Protein AF-A0A350EXB1-F1 (afdb_monomer)

Sequence (77 aa):
AYLADVFVIESHRGRGIGKQLIHAILDHPRLQGLRRWMLATLDAHELYRPLGFSSLQHPERFLEIRRPNAYGRPTAN

Solvent-accessible surface area (backbone atoms only — not comparable to full-atom values): 5506 Å² total; per-residue (Å²): 91,77,58,73,93,83,81,71,62,77,97,56,57,95,68,57,55,70,56,53,54,50,49,55,56,65,68,31,80,90,57,58,91,61,96,51,81,44,71,84,73,96,77,59,57,79,67,40,43,86,73,75,51,71,81,70,93,62,60,88,82,61,84,83,89,84,63,96,63,80,78,81,60,91,74,93,124

Radius of gyration: 14.45 Å; Cα contacts (8 Å, |Δi|>4): 31; chains: 1; bounding box: 31×37×28 Å

Secondary structure (DSSP, 8-state):
-B-------GGGTTSSHHHHHHHHHHT-GGGTT-S--B---SSTHHHHGGGT----S-GGG------TTTTSS----

Structure (mmCIF, N/CA/C/O backbone):
data_AF-A0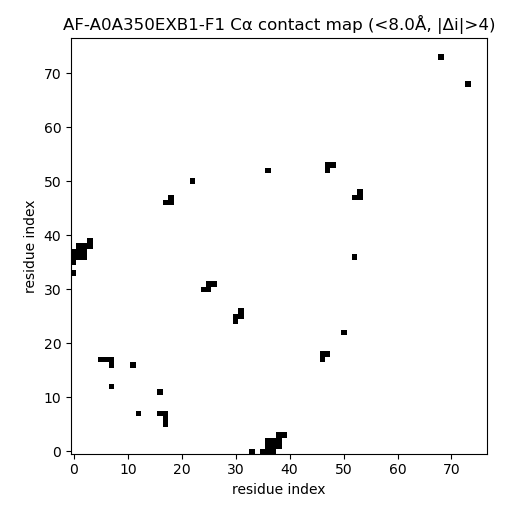A350EXB1-F1
#
_entry.id   AF-A0A350EXB1-F1
#
loop_
_atom_site.group_PDB
_atom_site.id
_atom_site.type_symbol
_atom_site.label_atom_id
_atom_site.label_alt_id
_atom_site.label_comp_id
_atom_site.label_asym_id
_atom_site.label_entity_id
_atom_site.label_seq_id
_atom_site.pdbx_PDB_ins_code
_atom_site.Cartn_x
_atom_site.Cartn_y
_atom_site.Cartn_z
_atom_site.occupancy
_atom_site.B_iso_or_equiv
_atom_site.auth_seq_id
_atom_site.auth_comp_id
_atom_site.auth_asym_id
_atom_site.auth_atom_id
_atom_site.pdbx_PDB_model_num
ATOM 1 N N . ALA A 1 1 ? -1.065 -4.771 -10.334 1.00 94.62 1 ALA A N 1
ATOM 2 C CA . ALA A 1 1 ? -1.987 -3.765 -9.766 1.00 94.62 1 ALA A CA 1
ATOM 3 C C . ALA A 1 1 ? -1.256 -2.919 -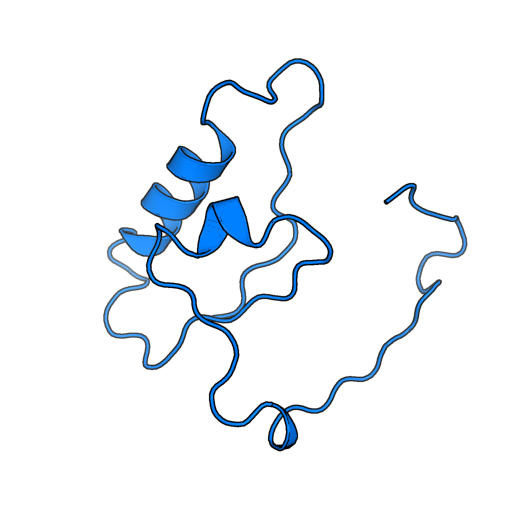8.728 1.00 94.62 1 ALA A C 1
ATOM 5 O O . ALA A 1 1 ? -0.252 -3.384 -8.190 1.00 94.62 1 ALA A O 1
ATOM 6 N N . TYR A 1 2 ? -1.742 -1.704 -8.470 1.00 96.44 2 TYR A N 1
ATOM 7 C CA . TYR A 1 2 ? -1.255 -0.822 -7.409 1.00 96.44 2 TYR A CA 1
ATOM 8 C C . TYR A 1 2 ? -2.434 -0.452 -6.507 1.00 96.44 2 TYR A C 1
ATOM 10 O O . TYR A 1 2 ? -3.469 -0.023 -7.014 1.00 96.44 2 TYR A O 1
ATOM 18 N N . LEU A 1 3 ? -2.293 -0.680 -5.206 1.00 96.81 3 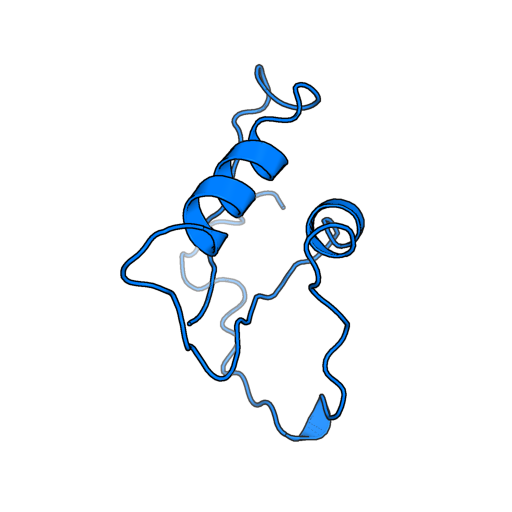LEU A N 1
ATOM 19 C CA . LEU A 1 3 ? -3.301 -0.374 -4.200 1.00 96.81 3 LEU A CA 1
ATOM 20 C C . LEU A 1 3 ? -2.948 0.960 -3.534 1.00 96.81 3 LEU A C 1
ATOM 22 O O . LEU A 1 3 ? -1.815 1.153 -3.092 1.00 96.81 3 LEU A O 1
ATOM 26 N N . ALA A 1 4 ? -3.922 1.861 -3.465 1.00 95.62 4 ALA A N 1
ATOM 27 C CA . ALA A 1 4 ? -3.783 3.192 -2.891 1.00 95.62 4 ALA A CA 1
ATOM 28 C C . ALA A 1 4 ? -5.091 3.619 -2.216 1.00 95.62 4 ALA A C 1
ATOM 30 O O . ALA A 1 4 ? -6.118 2.963 -2.389 1.00 95.62 4 ALA A O 1
ATOM 31 N N . ASP A 1 5 ? -5.027 4.710 -1.452 1.00 92.69 5 ASP A N 1
ATOM 32 C CA . ASP A 1 5 ? -6.178 5.394 -0.848 1.00 92.69 5 ASP A CA 1
ATOM 33 C C . ASP A 1 5 ? -7.083 4.494 0.008 1.00 92.69 5 ASP A C 1
ATOM 35 O O . ASP A 1 5 ? -8.290 4.699 0.132 1.00 92.69 5 ASP A O 1
ATOM 39 N N . VAL A 1 6 ? -6.482 3.489 0.647 1.00 94.31 6 VAL A N 1
ATOM 40 C CA . VAL A 1 6 ? -7.155 2.643 1.631 1.00 94.31 6 VAL A CA 1
ATOM 41 C C . VAL A 1 6 ? -7.218 3.397 2.951 1.00 94.31 6 VAL A C 1
ATOM 43 O O . VAL A 1 6 ? -6.193 3.623 3.592 1.00 94.31 6 VAL A O 1
ATOM 46 N N . PHE A 1 7 ? -8.425 3.741 3.391 1.00 94.44 7 PHE A N 1
ATOM 47 C CA . PHE A 1 7 ? -8.647 4.351 4.696 1.00 94.44 7 PHE A CA 1
ATOM 48 C C . PHE A 1 7 ? -9.890 3.781 5.380 1.00 94.44 7 PHE A C 1
ATOM 50 O O . PHE A 1 7 ? -10.840 3.331 4.744 1.00 94.44 7 PHE A O 1
ATOM 57 N N . VAL A 1 8 ? -9.878 3.829 6.711 1.00 93.81 8 VAL A N 1
ATOM 58 C CA . VAL A 1 8 ? -11.052 3.602 7.557 1.00 93.81 8 VAL A CA 1
ATOM 59 C C . VAL A 1 8 ? -11.198 4.825 8.448 1.00 93.81 8 VAL A C 1
ATOM 61 O O . VAL A 1 8 ? -10.227 5.258 9.081 1.00 93.81 8 VAL A O 1
ATOM 64 N N . ILE A 1 9 ? -12.404 5.390 8.483 1.00 96.31 9 ILE A N 1
ATOM 65 C CA . ILE A 1 9 ? -12.719 6.532 9.343 1.00 96.31 9 ILE A CA 1
ATOM 66 C C . ILE A 1 9 ? -12.492 6.173 10.814 1.00 96.31 9 ILE A C 1
ATOM 68 O O . ILE A 1 9 ? -12.751 5.042 11.225 1.00 96.31 9 ILE A O 1
ATOM 72 N N . GLU A 1 10 ? -12.014 7.139 11.598 1.00 95.44 10 GLU A N 1
ATOM 73 C CA . GLU A 1 10 ? -11.531 6.925 12.971 1.00 95.44 10 GLU A CA 1
ATOM 74 C C . GLU A 1 10 ? -12.513 6.126 13.836 1.00 95.44 10 GLU A C 1
ATOM 76 O O . GLU A 1 10 ? -12.154 5.111 14.427 1.00 95.44 10 GLU A O 1
ATOM 81 N N . SER A 1 11 ? -13.794 6.503 13.802 1.00 97.50 11 SER A N 1
ATOM 82 C CA . SER A 1 11 ? -14.872 5.875 14.579 1.00 97.50 11 SER A CA 1
ATOM 83 C C . SER A 1 11 ? -15.099 4.382 14.289 1.00 97.50 11 SER A C 1
ATOM 85 O O . SER A 1 11 ? -15.804 3.705 15.042 1.00 97.50 11 SER A O 1
ATOM 87 N N . HIS A 1 12 ? -14.514 3.859 13.209 1.00 96.38 12 HIS A N 1
ATOM 88 C CA . HIS A 1 12 ? -14.671 2.483 12.742 1.00 96.38 12 HIS A CA 1
ATOM 89 C C . HIS A 1 12 ? -13.350 1.691 12.722 1.00 96.38 12 HIS A C 1
ATOM 91 O O . HIS A 1 12 ? -13.336 0.522 12.320 1.00 96.38 12 HIS A O 1
ATOM 97 N N . ARG A 1 13 ? -12.236 2.285 13.173 1.00 94.06 13 ARG A N 1
ATOM 98 C CA . ARG A 1 13 ? -10.942 1.592 1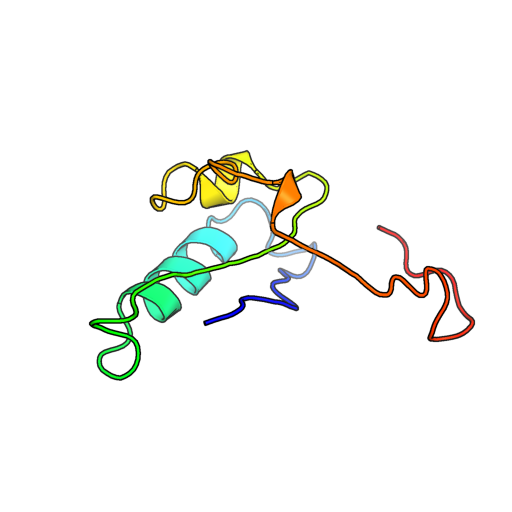3.295 1.00 94.06 13 ARG A CA 1
ATOM 99 C C . ARG A 1 13 ? -10.984 0.514 14.388 1.00 94.06 13 ARG A C 1
ATOM 101 O O . ARG A 1 13 ? -11.894 0.466 15.209 1.00 94.06 13 ARG A O 1
ATOM 108 N N . GLY A 1 14 ? -10.033 -0.423 14.345 1.00 93.19 14 GLY A N 1
ATOM 109 C CA . GLY A 1 14 ? -9.941 -1.538 15.305 1.00 93.19 14 GLY A CA 1
ATOM 110 C C . GLY A 1 14 ? -10.967 -2.666 15.117 1.00 93.19 14 GLY A C 1
ATOM 111 O O . GLY A 1 14 ? -10.906 -3.668 15.819 1.00 93.19 14 GLY A O 1
ATOM 112 N N . ARG A 1 15 ? -11.881 -2.554 14.142 1.00 96.12 15 ARG A N 1
ATOM 113 C CA . ARG A 1 15 ? -12.960 -3.535 13.892 1.00 96.12 15 ARG A CA 1
ATOM 114 C C . ARG A 1 15 ? -12.664 -4.535 12.767 1.00 96.12 15 ARG A C 1
ATOM 116 O O . ARG A 1 15 ? -13.563 -5.213 12.289 1.00 96.12 15 ARG A O 1
ATOM 123 N N . GLY A 1 16 ? -11.426 -4.582 12.273 1.00 93.56 16 GLY A N 1
ATOM 124 C CA . GLY A 1 16 ? -11.025 -5.478 11.177 1.00 93.56 16 GLY A CA 1
ATOM 125 C C . GLY A 1 16 ? -11.494 -5.072 9.768 1.00 93.56 16 GLY A C 1
ATOM 126 O O . GLY A 1 16 ? -11.187 -5.780 8.813 1.00 93.56 16 GLY A O 1
ATOM 127 N N . ILE A 1 17 ? -12.166 -3.926 9.606 1.00 96.00 17 ILE A N 1
ATOM 128 C CA . ILE A 1 17 ? -12.728 -3.460 8.320 1.00 96.00 17 ILE A CA 1
ATOM 129 C C . ILE A 1 17 ? -11.658 -3.332 7.232 1.00 96.00 17 ILE A C 1
ATOM 131 O O . ILE A 1 17 ? -11.858 -3.807 6.120 1.00 96.00 17 ILE A O 1
ATOM 135 N N . GLY A 1 18 ? -10.499 -2.746 7.553 1.00 94.44 18 GLY A N 1
ATOM 136 C CA . GLY A 1 18 ? -9.404 -2.613 6.588 1.00 94.44 18 GLY A CA 1
ATOM 137 C C . GLY A 1 18 ? -8.962 -3.971 6.036 1.00 94.44 18 GLY A C 1
ATOM 138 O O . GLY A 1 18 ? -8.813 -4.129 4.831 1.00 94.44 18 GLY A O 1
ATOM 139 N N . LYS A 1 19 ? -8.860 -4.989 6.898 1.00 94.75 19 LYS A N 1
ATOM 140 C CA . LYS A 1 19 ? -8.505 -6.353 6.486 1.00 94.75 19 LYS A CA 1
ATOM 141 C C . LYS A 1 19 ? -9.565 -6.95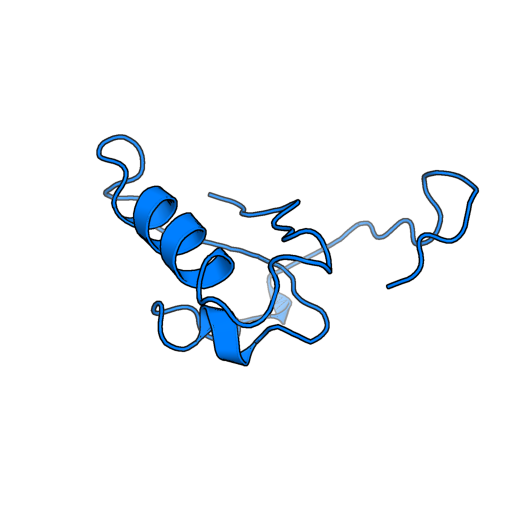6 5.562 1.00 94.75 19 LYS A C 1
ATOM 143 O O . LYS A 1 19 ? -9.211 -7.537 4.541 1.00 94.75 19 LYS A O 1
ATOM 148 N N . GLN A 1 20 ? -10.847 -6.796 5.900 1.00 96.25 20 GLN A N 1
ATOM 149 C CA . GLN A 1 20 ? -11.961 -7.278 5.074 1.00 96.25 20 GLN A CA 1
ATOM 150 C C . GLN A 1 20 ? -11.972 -6.615 3.692 1.00 96.25 20 GLN A C 1
ATOM 152 O O . GLN A 1 20 ? -12.132 -7.302 2.686 1.00 96.25 20 GLN A O 1
ATOM 157 N N . LEU A 1 21 ? -11.735 -5.301 3.638 1.00 96.88 21 LEU A N 1
ATOM 158 C CA . LEU A 1 21 ? -11.658 -4.551 2.387 1.00 96.88 21 LEU A CA 1
ATOM 159 C C . LEU A 1 21 ? -10.546 -5.085 1.477 1.00 96.88 21 LEU A C 1
ATOM 161 O O . LEU A 1 21 ? -10.791 -5.343 0.301 1.00 96.88 21 LEU A O 1
ATOM 165 N N . ILE A 1 22 ? -9.337 -5.291 2.012 1.00 97.00 22 ILE A N 1
ATOM 166 C CA . ILE A 1 22 ? -8.228 -5.817 1.204 1.00 97.00 22 ILE A CA 1
ATOM 167 C C . ILE A 1 22 ? -8.500 -7.249 0.747 1.00 97.00 22 ILE A C 1
ATOM 169 O O . ILE A 1 22 ? -8.216 -7.570 -0.403 1.00 97.00 22 ILE A O 1
ATOM 173 N N . HIS A 1 23 ? -9.087 -8.091 1.598 1.00 96.56 23 HIS A N 1
ATOM 174 C CA . HIS A 1 23 ? -9.438 -9.460 1.217 1.00 96.56 23 HIS A CA 1
ATOM 175 C C . HIS A 1 23 ? -10.408 -9.477 0.029 1.00 96.56 23 HIS A C 1
ATOM 177 O O . HIS A 1 23 ? -10.138 -10.126 -0.975 1.00 96.56 23 HIS A O 1
ATOM 183 N N . ALA A 1 24 ? -11.456 -8.650 0.076 1.00 97.44 24 ALA A N 1
ATOM 184 C CA . ALA A 1 24 ? -12.401 -8.516 -1.030 1.00 97.44 24 ALA A CA 1
ATOM 185 C C . ALA A 1 24 ? -11.736 -8.043 -2.340 1.00 97.44 24 ALA A C 1
ATOM 187 O O . ALA A 1 24 ? -12.134 -8.474 -3.422 1.00 97.44 24 ALA A O 1
ATOM 188 N N . ILE A 1 25 ? -10.720 -7.174 -2.261 1.00 97.19 25 ILE A N 1
ATOM 189 C CA . ILE A 1 25 ? -9.951 -6.725 -3.434 1.00 97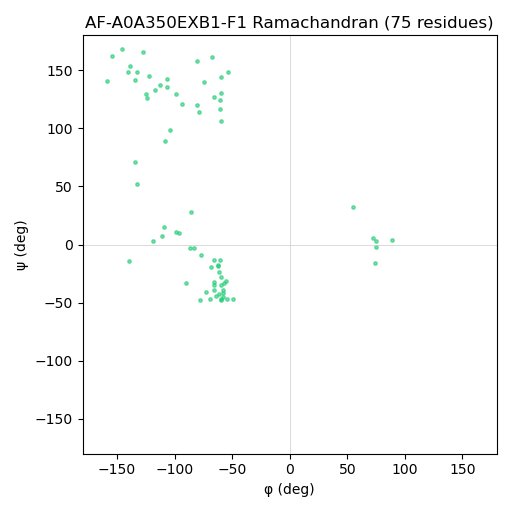.19 25 ILE A CA 1
ATOM 190 C C . ILE A 1 25 ? -9.089 -7.863 -3.994 1.00 97.19 25 ILE A C 1
ATOM 192 O O . ILE A 1 25 ? -9.079 -8.073 -5.208 1.00 97.19 25 ILE A O 1
ATOM 196 N N . LEU A 1 26 ? -8.370 -8.584 -3.131 1.00 96.62 26 LEU A N 1
ATOM 197 C CA . LEU A 1 26 ? -7.489 -9.682 -3.537 1.00 96.62 26 LEU A CA 1
ATOM 198 C C . LEU A 1 26 ? -8.270 -10.862 -4.125 1.00 96.62 26 LEU A C 1
ATOM 200 O O . LEU A 1 26 ? -7.804 -11.460 -5.091 1.00 96.62 26 LEU A O 1
ATOM 204 N N . ASP A 1 27 ? -9.469 -11.134 -3.612 1.00 96.94 27 ASP A N 1
ATOM 205 C CA . ASP A 1 27 ? -10.333 -12.229 -4.070 1.00 96.94 27 ASP A CA 1
ATOM 206 C C . ASP A 1 27 ? -11.226 -11.834 -5.256 1.00 96.94 27 ASP A C 1
ATOM 208 O O . ASP A 1 27 ? -11.960 -12.661 -5.802 1.00 96.94 27 ASP A O 1
ATOM 212 N N . HIS A 1 28 ? -11.180 -10.574 -5.700 1.00 97.81 28 HIS A N 1
ATOM 213 C CA . HIS A 1 28 ? -12.043 -10.104 -6.776 1.00 97.81 28 HIS A CA 1
ATOM 214 C C . HIS A 1 28 ? -11.770 -10.901 -8.073 1.00 97.81 28 HIS A C 1
ATOM 216 O O . HIS A 1 28 ? -10.643 -10.863 -8.579 1.00 97.81 28 HIS A O 1
ATOM 222 N N . PRO A 1 29 ? -12.770 -11.549 -8.709 1.00 97.56 29 PRO A N 1
ATOM 223 C CA . PRO A 1 29 ? -12.540 -12.478 -9.826 1.00 97.56 29 PRO A CA 1
ATOM 224 C C . PRO A 1 29 ? -11.795 -11.874 -11.024 1.00 97.56 29 PRO A C 1
ATOM 226 O O . PRO A 1 29 ? -11.001 -12.535 -11.684 1.00 97.56 29 PRO A O 1
ATOM 229 N N . ARG A 1 30 ? -12.009 -10.581 -11.296 1.00 97.56 30 ARG A N 1
ATOM 230 C CA . ARG A 1 30 ? -11.315 -9.856 -12.381 1.00 97.56 30 ARG A CA 1
ATOM 231 C C . ARG A 1 30 ? -9.869 -9.451 -12.074 1.00 97.56 30 ARG A C 1
ATOM 233 O O . ARG A 1 30 ? -9.199 -8.943 -12.964 1.00 97.56 30 ARG A O 1
ATOM 240 N N . LEU A 1 31 ? -9.408 -9.607 -10.835 1.00 96.81 31 LEU A N 1
ATOM 241 C CA . LEU A 1 31 ? -8.064 -9.209 -10.398 1.00 96.81 31 LEU A CA 1
ATOM 242 C C . LEU A 1 31 ? -7.163 -10.427 -10.129 1.00 96.81 31 LEU A C 1
ATOM 244 O O . LEU A 1 31 ? -6.091 -10.296 -9.541 1.00 96.81 31 LEU A O 1
ATOM 248 N N . GLN A 1 32 ? -7.581 -11.603 -10.600 1.00 96.69 32 GLN A N 1
ATOM 249 C CA . GLN A 1 32 ? -6.821 -12.846 -10.509 1.00 96.69 32 GLN A CA 1
ATOM 250 C C . GLN A 1 32 ? -5.748 -12.941 -11.604 1.00 96.69 32 GLN A C 1
ATOM 252 O O . GLN A 1 32 ? -5.825 -12.278 -12.638 1.00 96.69 32 GLN A O 1
ATOM 257 N N . GLY A 1 33 ? -4.717 -13.760 -11.371 1.00 95.38 33 GLY A N 1
ATOM 258 C CA . GLY A 1 33 ? -3.632 -14.000 -12.337 1.00 95.38 33 GLY A CA 1
ATOM 259 C C . GLY A 1 33 ? -2.656 -12.829 -12.525 1.00 95.38 33 GLY A C 1
ATOM 260 O O . GLY A 1 33 ? -1.767 -12.889 -13.375 1.00 95.38 33 GLY A O 1
ATOM 261 N N . LEU A 1 34 ? -2.782 -11.759 -11.735 1.00 96.38 34 LEU A N 1
ATOM 262 C CA . LEU A 1 34 ? -1.840 -10.646 -11.768 1.00 96.38 34 LEU A CA 1
ATOM 263 C C . LEU A 1 34 ? -0.458 -11.106 -11.295 1.00 96.38 34 LEU A C 1
ATOM 265 O O . LEU A 1 34 ? -0.300 -11.595 -10.181 1.00 96.38 34 LEU A O 1
ATOM 269 N N . ARG A 1 35 ? 0.574 -10.842 -12.104 1.00 95.56 35 ARG A N 1
ATOM 270 C CA . ARG A 1 35 ? 1.973 -11.147 -11.756 1.00 95.56 35 ARG A CA 1
ATOM 271 C C . ARG A 1 35 ? 2.415 -10.517 -10.425 1.00 95.56 35 ARG A C 1
ATOM 273 O O . ARG A 1 35 ? 3.319 -11.040 -9.780 1.00 95.56 35 ARG A O 1
ATOM 280 N N . ARG A 1 36 ? 1.867 -9.349 -10.061 1.00 95.56 36 ARG A N 1
ATOM 281 C CA . ARG A 1 36 ? 2.273 -8.591 -8.867 1.00 95.56 36 ARG A CA 1
ATOM 282 C C . ARG A 1 36 ? 1.197 -7.613 -8.379 1.00 95.56 36 ARG A C 1
ATOM 284 O O . ARG A 1 36 ? 0.595 -6.881 -9.177 1.00 95.56 36 ARG A O 1
ATOM 291 N N . TRP A 1 37 ? 1.068 -7.534 -7.057 1.00 97.44 37 TRP A N 1
ATOM 292 C CA . TRP A 1 37 ? 0.398 -6.468 -6.309 1.00 97.44 37 TRP A CA 1
ATOM 293 C C . TRP A 1 37 ? 1.431 -5.578 -5.620 1.00 97.44 37 TRP A C 1
ATOM 295 O O . TRP A 1 37 ? 2.466 -6.070 -5.173 1.00 97.44 37 TRP A O 1
ATOM 305 N N . MET A 1 38 ? 1.177 -4.272 -5.567 1.00 97.56 38 MET A N 1
ATOM 306 C CA . MET A 1 38 ? 2.099 -3.294 -4.984 1.00 97.56 38 MET A CA 1
ATOM 307 C C . MET A 1 38 ? 1.331 -2.244 -4.191 1.00 97.56 38 MET A C 1
ATOM 309 O O . MET A 1 38 ? 0.205 -1.905 -4.553 1.00 97.56 38 MET A O 1
ATOM 313 N N . LEU A 1 39 ? 1.962 -1.732 -3.140 1.00 97.69 39 LEU A N 1
ATOM 314 C CA . LEU A 1 39 ? 1.508 -0.599 -2.340 1.00 97.69 39 LEU A CA 1
ATOM 315 C C . LEU A 1 39 ? 2.719 0.062 -1.680 1.00 97.69 39 LEU A C 1
ATOM 317 O O . LEU A 1 39 ? 3.774 -0.563 -1.555 1.00 97.69 39 LEU A O 1
ATOM 321 N N . ALA A 1 40 ? 2.534 1.292 -1.221 1.00 96.12 40 ALA A N 1
ATOM 322 C CA . ALA A 1 40 ? 3.423 1.944 -0.272 1.00 96.12 40 ALA A CA 1
ATOM 323 C C . ALA A 1 40 ? 2.626 2.234 1.004 1.00 96.12 40 ALA A C 1
ATOM 325 O O . ALA A 1 40 ? 1.499 2.725 0.936 1.00 96.12 40 ALA A O 1
ATOM 326 N N . THR A 1 41 ? 3.187 1.916 2.167 1.00 95.19 41 THR A N 1
ATOM 327 C CA . THR A 1 41 ? 2.579 2.222 3.466 1.00 95.19 41 THR A CA 1
ATOM 328 C C . THR A 1 41 ? 3.634 2.796 4.401 1.00 95.19 41 THR A C 1
ATOM 330 O O . THR A 1 41 ? 4.788 2.375 4.356 1.00 95.19 41 THR A O 1
ATOM 333 N N . LEU A 1 42 ? 3.253 3.785 5.211 1.00 92.94 42 LEU A N 1
ATOM 334 C CA . LEU A 1 42 ? 4.148 4.401 6.188 1.00 92.94 42 LEU A CA 1
ATOM 335 C C . LEU A 1 42 ? 4.302 3.503 7.424 1.00 92.94 42 LEU A C 1
ATOM 337 O O . LEU A 1 42 ? 5.418 3.214 7.845 1.00 92.94 42 LEU A O 1
ATOM 341 N N . ASP A 1 43 ? 3.187 3.014 7.964 1.00 92.56 43 ASP A N 1
ATOM 342 C CA . ASP A 1 43 ? 3.108 2.360 9.275 1.00 92.56 43 ASP A CA 1
ATOM 343 C C . ASP A 1 43 ? 2.190 1.119 9.311 1.00 92.56 43 ASP A C 1
ATOM 345 O O . ASP A 1 43 ? 2.318 0.286 10.206 1.00 92.56 43 ASP A O 1
ATOM 349 N N . ALA A 1 44 ? 1.337 0.895 8.307 1.00 94.19 44 ALA A N 1
ATOM 350 C CA . ALA A 1 44 ? 0.355 -0.196 8.308 1.00 94.19 44 ALA A CA 1
ATOM 351 C C . ALA A 1 44 ? 0.898 -1.551 7.802 1.00 94.19 44 ALA A C 1
ATOM 353 O O . ALA A 1 44 ? 0.149 -2.379 7.284 1.00 94.19 44 ALA A O 1
ATOM 354 N N . HIS A 1 45 ? 2.197 -1.820 7.951 1.00 95.69 45 HIS A N 1
ATOM 355 C CA . HIS A 1 45 ? 2.831 -3.051 7.456 1.00 95.69 45 HIS A CA 1
ATOM 356 C C . HIS A 1 45 ? 2.198 -4.330 8.039 1.00 95.69 45 HIS A C 1
ATOM 358 O O . HIS A 1 45 ? 1.978 -5.296 7.306 1.00 95.69 45 HIS A O 1
ATOM 364 N N . GLU A 1 46 ? 1.842 -4.321 9.327 1.00 92.69 46 GLU A N 1
ATOM 365 C CA . GLU A 1 46 ? 1.215 -5.460 10.023 1.00 92.69 46 GLU A CA 1
ATOM 366 C C . GLU A 1 46 ? -0.211 -5.769 9.545 1.00 92.69 46 GLU A C 1
ATOM 368 O O . GLU A 1 46 ? -0.696 -6.885 9.719 1.00 92.69 46 GLU A O 1
ATOM 373 N N . LEU A 1 47 ? -0.880 -4.819 8.884 1.00 93.12 47 LEU A N 1
ATOM 374 C CA . LEU A 1 47 ? -2.156 -5.085 8.221 1.00 93.12 47 LEU A CA 1
ATOM 375 C C . LEU A 1 47 ? -1.954 -5.930 6.954 1.00 93.12 47 LEU A C 1
ATOM 377 O O . LEU A 1 47 ? -2.750 -6.827 6.677 1.00 93.12 47 LEU A O 1
ATOM 381 N N . TYR A 1 48 ? -0.900 -5.638 6.184 1.00 96.81 48 TYR A N 1
ATOM 382 C CA . TYR A 1 48 ? -0.683 -6.211 4.852 1.00 96.81 48 TYR A CA 1
ATOM 383 C C . TYR A 1 48 ? 0.128 -7.511 4.862 1.00 96.81 48 TYR A C 1
ATOM 385 O O . TYR A 1 48 ? -0.135 -8.388 4.038 1.00 96.81 48 TYR A O 1
ATOM 393 N N . ARG A 1 49 ? 1.080 -7.677 5.791 1.00 96.31 49 ARG A N 1
ATOM 394 C CA . ARG A 1 49 ? 1.913 -8.894 5.893 1.00 96.31 49 ARG A CA 1
ATOM 395 C C . ARG A 1 49 ? 1.093 -10.189 5.992 1.00 96.31 49 ARG A C 1
ATOM 397 O O . ARG A 1 49 ? 1.353 -11.102 5.209 1.00 96.31 49 ARG A O 1
ATOM 404 N N . PRO A 1 50 ? 0.052 -10.281 6.846 1.00 94.69 50 PRO A N 1
ATOM 405 C CA . PRO A 1 50 ? -0.786 -11.479 6.925 1.00 94.69 50 PRO A CA 1
ATOM 406 C C . PRO A 1 50 ? -1.600 -11.763 5.654 1.00 94.69 50 PRO A C 1
ATOM 408 O O . PRO A 1 50 ? -2.169 -12.842 5.530 1.00 94.69 50 PRO A O 1
ATOM 411 N N . LEU A 1 51 ? -1.689 -10.802 4.729 1.00 94.88 51 LEU A N 1
ATOM 412 C CA . LEU A 1 51 ? -2.410 -10.916 3.457 1.00 94.88 51 LEU A CA 1
ATOM 413 C C . LEU A 1 51 ? -1.484 -11.311 2.293 1.00 94.88 51 LEU A C 1
ATOM 415 O O . LEU A 1 51 ? -1.889 -11.252 1.137 1.00 94.88 51 LEU A O 1
ATOM 419 N N . GLY A 1 52 ? -0.238 -11.698 2.588 1.00 94.94 52 GLY A N 1
ATOM 420 C CA . GLY A 1 52 ? 0.732 -12.162 1.594 1.00 94.94 52 GLY A CA 1
ATOM 421 C C . GLY A 1 52 ? 1.583 -11.056 0.966 1.00 94.94 52 GLY A C 1
ATOM 422 O O . GLY A 1 52 ? 2.402 -11.346 0.095 1.00 94.94 52 GLY A O 1
ATOM 423 N N . PHE A 1 53 ? 1.442 -9.800 1.405 1.00 97.19 53 PHE A N 1
ATOM 424 C CA . PHE A 1 53 ? 2.385 -8.751 1.024 1.00 97.19 53 PHE A CA 1
ATOM 425 C C . PHE A 1 53 ? 3.705 -8.927 1.774 1.00 97.19 53 PHE A C 1
ATOM 427 O O . PHE A 1 53 ? 3.738 -9.193 2.974 1.00 97.19 53 PHE A O 1
ATOM 434 N N . SER A 1 54 ? 4.809 -8.703 1.075 1.00 97.38 54 SER A N 1
ATOM 435 C CA . SER A 1 54 ? 6.150 -8.684 1.651 1.00 97.38 54 SER A CA 1
ATOM 436 C C . SER A 1 54 ? 6.863 -7.393 1.271 1.00 97.38 54 SER A C 1
ATOM 438 O O . SER A 1 54 ? 6.463 -6.700 0.332 1.00 97.38 54 SER A O 1
ATOM 440 N N . SER A 1 55 ? 7.971 -7.101 1.954 1.00 96.88 55 SER A N 1
ATOM 441 C CA . SER A 1 55 ? 8.929 -6.120 1.446 1.00 96.88 55 SER A CA 1
ATOM 442 C C . SER A 1 55 ? 9.339 -6.482 0.016 1.00 96.88 55 SER A C 1
ATOM 444 O O . SER A 1 55 ? 9.377 -7.660 -0.363 1.00 96.88 55 SER A O 1
ATOM 446 N N . LEU A 1 56 ? 9.642 -5.462 -0.784 1.00 96.12 56 LEU A N 1
ATOM 447 C CA . LEU A 1 56 ? 10.152 -5.657 -2.135 1.00 96.12 56 LEU A CA 1
ATOM 448 C C . LEU A 1 56 ? 11.468 -6.442 -2.075 1.00 96.12 56 LEU A C 1
ATOM 450 O O . LEU A 1 56 ? 12.364 -6.080 -1.324 1.00 96.12 56 LEU A O 1
ATOM 454 N N . GLN A 1 57 ? 11.589 -7.498 -2.885 1.00 96.06 57 GLN A N 1
ATOM 455 C CA . GLN A 1 57 ? 12.825 -8.294 -2.970 1.00 96.06 57 GLN A CA 1
ATOM 456 C C . GLN A 1 57 ? 13.997 -7.495 -3.555 1.00 96.06 57 GLN A C 1
ATOM 458 O O . GLN A 1 57 ? 15.145 -7.725 -3.203 1.00 96.06 57 GLN A O 1
ATOM 463 N N . HIS A 1 58 ? 13.680 -6.568 -4.459 1.00 96.88 58 HIS A N 1
ATOM 464 C CA . HIS A 1 58 ? 14.627 -5.730 -5.186 1.00 96.88 58 HIS A CA 1
ATOM 465 C C . HIS A 1 58 ? 14.132 -4.275 -5.166 1.00 96.88 58 HIS A C 1
ATOM 467 O O . HIS A 1 58 ? 13.601 -3.805 -6.182 1.00 96.88 58 HIS A O 1
ATOM 473 N N . PRO A 1 59 ? 14.173 -3.587 -4.007 1.00 96.44 59 PRO A N 1
ATOM 474 C CA . PRO A 1 59 ? 13.670 -2.219 -3.876 1.00 96.44 59 PRO A CA 1
ATOM 475 C C . PRO A 1 59 ? 14.395 -1.234 -4.804 1.00 96.44 59 PRO A C 1
ATOM 477 O O . PRO A 1 59 ? 13.781 -0.284 -5.278 1.00 96.44 59 PRO A O 1
ATOM 480 N N . GLU A 1 60 ? 15.653 -1.503 -5.153 1.00 97.69 60 GLU A N 1
ATOM 481 C CA . GLU A 1 60 ? 16.475 -0.699 -6.063 1.00 97.69 60 GLU A CA 1
ATOM 482 C C . GLU A 1 60 ? 15.921 -0.607 -7.493 1.00 97.69 60 GLU A C 1
ATOM 484 O O . GLU A 1 60 ? 16.306 0.275 -8.256 1.00 97.69 60 GLU A O 1
ATOM 489 N N . ARG A 1 61 ? 15.005 -1.507 -7.876 1.00 96.75 61 ARG A N 1
ATOM 490 C CA . ARG A 1 61 ? 14.366 -1.506 -9.204 1.00 96.75 61 ARG A CA 1
ATOM 491 C C . ARG A 1 61 ? 13.175 -0.553 -9.303 1.00 96.75 61 ARG A C 1
ATOM 493 O O . ARG A 1 61 ? 12.557 -0.472 -10.364 1.00 96.75 61 ARG A O 1
ATOM 500 N N . PHE A 1 62 ? 12.812 0.111 -8.210 1.00 95.88 62 PHE A N 1
ATOM 501 C CA . PHE A 1 62 ? 11.660 0.998 -8.140 1.00 95.88 62 PHE A CA 1
ATOM 502 C C . PHE A 1 62 ? 12.112 2.448 -8.095 1.00 95.88 62 PHE A C 1
ATOM 504 O O . PHE A 1 62 ? 13.029 2.811 -7.367 1.00 95.88 62 PHE A O 1
ATOM 511 N N . LEU A 1 63 ? 11.437 3.275 -8.885 1.00 96.31 63 LEU A N 1
ATOM 512 C CA . LEU A 1 63 ? 11.663 4.709 -8.956 1.00 96.31 63 LEU A CA 1
ATOM 513 C C . LEU A 1 63 ? 10.353 5.412 -8.617 1.00 96.31 63 LEU A C 1
ATOM 515 O O . LEU A 1 63 ? 9.278 4.941 -8.994 1.00 96.31 63 LEU A O 1
ATOM 519 N N . GLU A 1 64 ? 10.442 6.552 -7.943 1.00 95.75 64 GLU A N 1
ATOM 520 C CA . GLU A 1 64 ? 9.295 7.411 -7.677 1.00 95.75 64 GLU A CA 1
ATOM 521 C C . GLU A 1 64 ? 9.617 8.870 -8.000 1.00 95.75 64 GLU A C 1
ATOM 523 O O . GLU A 1 64 ? 10.742 9.337 -7.829 1.00 95.75 64 GLU A O 1
ATOM 528 N N . ILE A 1 65 ? 8.598 9.611 -8.436 1.00 95.31 65 ILE A N 1
ATOM 529 C CA . ILE A 1 65 ? 8.606 11.072 -8.385 1.00 95.31 65 ILE A CA 1
ATOM 530 C C . ILE A 1 65 ? 7.701 11.457 -7.221 1.00 95.31 65 ILE A C 1
ATOM 532 O O . ILE A 1 65 ? 6.478 11.491 -7.358 1.00 95.31 65 ILE A O 1
ATOM 536 N N . ARG A 1 66 ? 8.296 11.744 -6.062 1.00 91.31 66 ARG A N 1
ATOM 537 C CA . ARG A 1 66 ? 7.545 12.122 -4.864 1.00 91.31 66 ARG A CA 1
ATOM 538 C C . ARG A 1 66 ? 7.421 13.638 -4.751 1.00 91.31 66 ARG A C 1
ATOM 540 O O . ARG A 1 66 ? 8.410 14.360 -4.653 1.00 91.31 66 ARG A O 1
ATOM 547 N N . ARG A 1 67 ? 6.180 14.126 -4.732 1.00 92.38 67 ARG A N 1
ATOM 548 C CA . ARG A 1 67 ? 5.825 15.532 -4.484 1.00 92.38 67 ARG A CA 1
ATOM 549 C C . ARG A 1 67 ? 5.182 15.629 -3.089 1.00 92.38 67 ARG A C 1
ATOM 551 O O . ARG A 1 67 ? 3.967 15.492 -2.992 1.00 92.38 67 ARG A O 1
ATOM 558 N N . PRO A 1 68 ? 5.955 15.832 -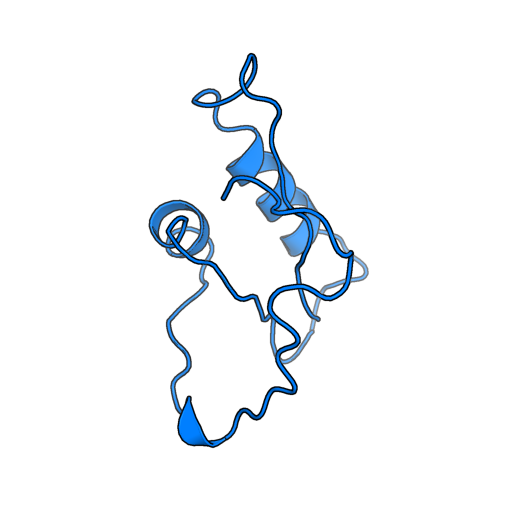2.003 1.00 82.44 68 PRO A N 1
ATOM 559 C CA . PRO A 1 68 ? 5.456 15.689 -0.628 1.00 82.44 68 PRO A CA 1
ATOM 560 C C . PRO A 1 68 ? 4.329 16.659 -0.238 1.00 82.44 68 PRO A C 1
ATOM 562 O O . PRO A 1 68 ? 3.613 16.385 0.714 1.00 82.44 68 PRO A O 1
ATOM 565 N N . ASN A 1 69 ? 4.137 17.758 -0.973 1.00 84.25 69 ASN A N 1
ATOM 566 C CA . ASN A 1 69 ? 3.040 18.703 -0.757 1.00 84.25 69 ASN A CA 1
ATOM 567 C C . ASN A 1 69 ? 2.333 19.055 -2.078 1.00 84.25 69 ASN A C 1
ATOM 569 O O . ASN A 1 69 ? 2.212 20.222 -2.443 1.00 84.25 69 ASN A O 1
ATOM 573 N N . ALA A 1 70 ? 1.916 18.040 -2.842 1.00 85.12 70 ALA A N 1
ATOM 574 C CA . ALA A 1 70 ? 1.273 18.243 -4.146 1.00 85.12 70 ALA A CA 1
ATOM 575 C C . ALA A 1 70 ? -0.045 19.044 -4.076 1.00 85.12 70 ALA A C 1
ATOM 577 O O . ALA A 1 70 ? -0.427 19.664 -5.064 1.00 85.12 70 ALA A O 1
ATOM 578 N N . TYR A 1 71 ? -0.718 19.054 -2.919 1.00 84.56 71 TYR A N 1
ATOM 579 C CA . TYR A 1 71 ? -2.041 19.664 -2.731 1.00 84.56 71 TYR A CA 1
ATOM 580 C C . TYR A 1 71 ? -2.031 20.923 -1.843 1.00 84.56 71 TYR A C 1
ATOM 582 O O . TYR A 1 71 ? -3.088 21.443 -1.490 1.00 84.56 71 TYR A O 1
ATOM 590 N N . GLY A 1 72 ? -0.851 21.429 -1.464 1.00 77.69 72 GLY A N 1
ATOM 591 C CA . GLY A 1 72 ? -0.670 22.721 -0.787 1.00 77.69 72 GLY A CA 1
ATOM 592 C C . GLY A 1 72 ? -1.077 22.792 0.694 1.00 77.69 72 GLY A C 1
ATOM 593 O O . GLY A 1 72 ? -0.649 23.720 1.379 1.00 77.69 72 GLY A O 1
ATOM 594 N N . ARG A 1 73 ? -1.847 21.830 1.220 1.00 74.50 73 ARG A N 1
ATOM 595 C CA . ARG A 1 73 ? -2.172 21.702 2.653 1.00 74.50 73 ARG A CA 1
ATOM 596 C C . ARG A 1 73 ? -1.524 20.445 3.243 1.00 74.50 73 ARG A C 1
ATOM 598 O O . ARG A 1 73 ? -1.621 19.393 2.613 1.00 74.50 73 ARG A O 1
ATOM 605 N N . PRO A 1 74 ? -0.933 20.508 4.453 1.00 61.56 74 PRO A N 1
ATOM 606 C CA . PRO A 1 74 ? -0.503 19.308 5.158 1.00 61.56 74 PRO A CA 1
ATOM 607 C C . PRO A 1 74 ? -1.720 18.416 5.416 1.00 61.56 74 PRO A C 1
ATOM 609 O O . PRO A 1 74 ? -2.646 18.807 6.126 1.00 61.56 74 PRO A O 1
ATOM 612 N N . THR A 1 75 ? -1.737 17.226 4.830 1.00 57.03 75 THR A N 1
ATOM 613 C CA . THR A 1 75 ? -2.621 16.154 5.281 1.00 57.03 75 THR A CA 1
ATOM 614 C C . THR A 1 75 ? -1.954 15.520 6.489 1.00 57.03 75 THR A C 1
ATOM 616 O O . THR A 1 75 ? -0.817 15.065 6.380 1.00 57.03 75 THR A O 1
ATOM 619 N N . ALA A 1 76 ? -2.627 15.551 7.640 1.00 55.53 76 ALA A N 1
ATOM 620 C CA . ALA A 1 76 ? -2.182 14.834 8.825 1.00 55.53 76 ALA A CA 1
ATOM 621 C C . ALA A 1 76 ? -2.105 13.340 8.485 1.00 55.53 76 ALA A C 1
ATOM 623 O O . ALA A 1 76 ? -3.140 12.696 8.320 1.00 55.53 76 ALA A O 1
ATOM 624 N N . ASN A 1 77 ? -0.881 12.843 8.330 1.00 50.41 77 ASN A N 1
ATOM 625 C CA . ASN A 1 77 ? -0.552 11.427 8.400 1.00 50.41 77 ASN A CA 1
ATOM 626 C C . ASN A 1 77 ? 0.275 11.230 9.660 1.00 50.41 77 ASN A C 1
ATOM 628 O O . ASN A 1 77 ? 1.278 11.969 9.798 1.00 50.41 77 ASN A O 1
#

Mean predicted aligned error: 4.27 Å

Nearest PDB structures (foldseek):
  2ozh-assembly1_A-2  TM=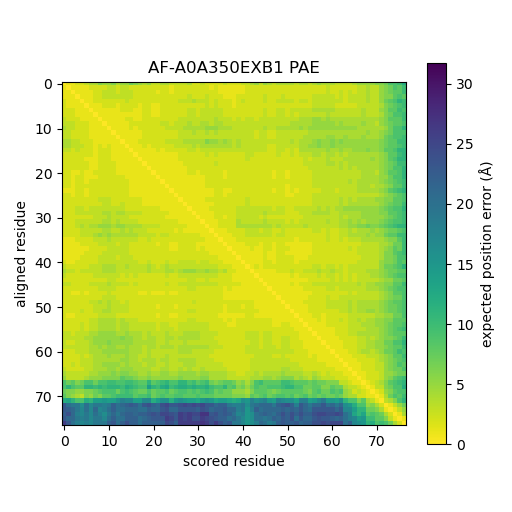9.260E-01  e=1.642E-05  Xanthomonas campestris pv. campestris
  7daj-assembly1_B  TM=7.635E-01  e=3.049E-01  Oryza sativa Japonica Group
  7dai-assembly2_C  TM=7.585E-01  e=3.742E-01  Oryza sativa Japonica Group
  7dal-assembly1_B  TM=7.300E-01  e=5.264E-01  Oryza sativa Japonica Group
  8xjh-assembly1_A  TM=6.953E-01  e=4.006E-01  Arabidopsis thaliana

pLDDT: mean 92.53, std 9.55,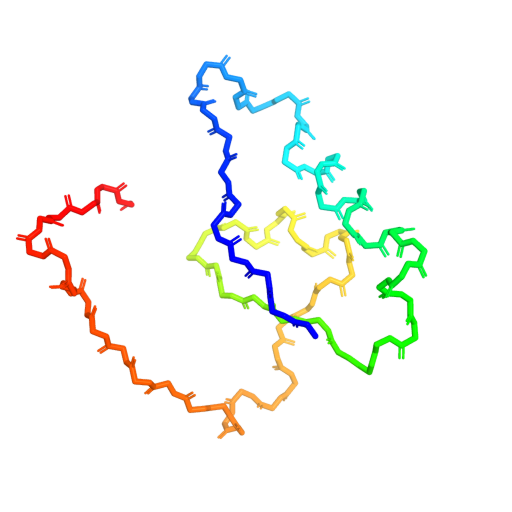 range [50.41, 97.81]

Foldseek 3Di:
DEDDDQDDPPVCPPVCVSLVVVVCVCPPPVNPPDPDYDYDDDPCVVSCVVVVDDPDPCCVVDDDDDDPCPPVDDDDD